Protein AF-A0A9D4A966-F1 (afdb_monomer_lite)

InterPro domains:
  IPR001697 Pyruvate kinase [PTHR11817] (21-69)
  IPR015793 Pyruvate kinase, barrel [PF00224] (30-69)
  IPR015813 Pyruvate/Phosphoenolpyruvate kinase-like domain superfamily [SSF51621] (6-69)
  IPR040442 Pyruvate kinase-like domain superfamily [G3DSA:3.20.20.60] (29-69)

Sequence (69 aa):
MHSTHLLLEEPIRMASILEPSKASFFPAMTKIVGTLGPKSRSVEVISGCLNAGMSVARFDFSWHDLEYH

pLDDT: mean 83.65, std 16.54, range [40.22, 98.25]

Radius of gyration: 17.82 Å; chains: 1; bounding box: 39×33×46 Å

Organism: NCBI:txid47602

Foldseek 3Di:
DDPPPPPPDDPDDPCVVPPDDDPVPDLPPDAAEAEDDPVCPDPVSVVVVVVVRHDHYDYDPVDDDPVSD

Structure (mmCIF, N/CA/C/O backbone):
data_AF-A0A9D4A966-F1
#
_entry.id   AF-A0A9D4A966-F1
#
loop_
_atom_site.group_PDB
_atom_site.id
_atom_site.type_symbol
_atom_site.label_atom_id
_atom_site.label_alt_id
_atom_site.label_comp_id
_atom_site.label_asym_id
_atom_site.label_entity_id
_atom_site.label_seq_id
_atom_site.pdbx_PDB_ins_code
_atom_site.Cartn_x
_atom_site.Cartn_y
_atom_site.Cartn_z
_atom_site.occupancy
_atom_site.B_iso_or_equiv
_atom_site.auth_seq_id
_atom_site.auth_com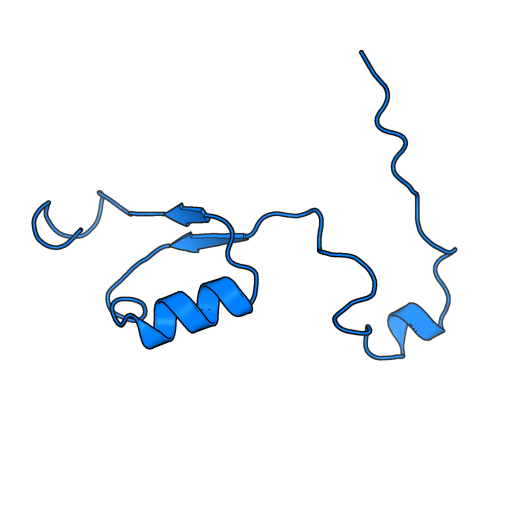p_id
_atom_site.auth_asym_id
_atom_site.auth_atom_id
_atom_site.pdbx_PDB_model_num
ATOM 1 N N . MET A 1 1 ? -22.917 21.194 -1.121 1.00 40.22 1 MET A N 1
ATOM 2 C CA . MET A 1 1 ? -21.768 20.350 -0.730 1.00 40.22 1 MET A CA 1
ATOM 3 C C . MET A 1 1 ? -22.284 19.404 0.335 1.00 40.22 1 MET A C 1
ATOM 5 O O . MET A 1 1 ? -22.790 19.884 1.338 1.00 40.22 1 MET A O 1
ATOM 9 N N . HIS A 1 2 ? -22.335 18.105 0.044 1.00 42.06 2 HIS A N 1
ATOM 10 C CA . HIS A 1 2 ? -22.912 17.116 0.955 1.00 42.06 2 HIS A CA 1
ATOM 11 C C . HIS A 1 2 ? -21.975 16.993 2.159 1.00 42.06 2 HIS A C 1
ATOM 13 O O . HIS A 1 2 ? -20.831 16.576 1.997 1.00 42.06 2 HIS A O 1
ATOM 19 N N . SER A 1 3 ? -22.425 17.433 3.333 1.00 44.47 3 SER A N 1
ATOM 20 C CA . SER A 1 3 ? -21.697 17.240 4.581 1.00 44.47 3 SER A CA 1
ATOM 21 C C . SER A 1 3 ? -21.599 15.740 4.823 1.00 44.47 3 SER A C 1
ATOM 23 O O . SER A 1 3 ? -22.593 15.096 5.152 1.00 44.47 3 SER A O 1
ATOM 25 N N . THR A 1 4 ? -20.420 15.164 4.612 1.00 54.25 4 THR A N 1
ATOM 26 C CA . THR A 1 4 ? -20.101 13.830 5.107 1.00 54.25 4 THR A CA 1
ATOM 27 C C . THR A 1 4 ? -20.267 13.893 6.615 1.00 54.25 4 THR A C 1
ATOM 29 O O . THR A 1 4 ? -19.467 14.509 7.316 1.00 54.25 4 THR A O 1
ATOM 32 N N . HIS A 1 5 ? -21.360 13.312 7.101 1.00 50.88 5 HIS A N 1
ATOM 33 C CA . HIS A 1 5 ? -21.563 13.047 8.511 1.00 50.88 5 HIS A CA 1
ATOM 34 C C . HIS A 1 5 ? -20.426 12.101 8.906 1.00 50.88 5 HIS A C 1
ATOM 36 O O . HIS A 1 5 ? -20.497 10.897 8.662 1.00 50.88 5 HIS A O 1
ATOM 42 N N . LEU A 1 6 ? -19.319 12.658 9.405 1.00 56.62 6 LEU A N 1
ATOM 43 C CA . LEU A 1 6 ? -18.315 11.880 10.107 1.00 56.62 6 LEU A CA 1
ATOM 44 C C . LEU A 1 6 ? -19.102 11.190 11.216 1.00 56.62 6 LEU A C 1
ATOM 46 O O . LEU A 1 6 ? -19.668 11.859 12.082 1.00 56.62 6 LEU A O 1
ATOM 50 N N . LEU A 1 7 ? -19.248 9.870 11.116 1.00 55.41 7 LEU A N 1
ATOM 51 C CA . LEU A 1 7 ? -19.707 9.034 12.214 1.00 55.41 7 LEU A CA 1
ATOM 52 C C . LEU A 1 7 ? -18.637 9.182 13.298 1.00 55.41 7 LEU A C 1
ATOM 54 O O . LEU A 1 7 ? -17.684 8.411 13.347 1.00 55.41 7 LEU A O 1
ATOM 58 N N . LEU A 1 8 ? -18.724 10.270 14.064 1.00 54.69 8 LEU A N 1
ATOM 59 C CA . LEU A 1 8 ? -17.841 10.565 15.175 1.00 54.69 8 LEU A CA 1
ATOM 60 C C . LEU A 1 8 ? -18.177 9.542 16.250 1.00 54.69 8 LEU A C 1
ATOM 62 O O . LEU A 1 8 ? -19.170 9.687 16.955 1.00 54.69 8 LEU A O 1
ATOM 66 N N . GLU A 1 9 ? -17.407 8.457 16.176 1.00 58.44 9 GLU A N 1
ATOM 67 C CA . GLU A 1 9 ? -16.773 7.688 17.242 1.00 58.44 9 GLU A CA 1
ATOM 68 C C . GLU A 1 9 ? -17.610 7.475 18.509 1.00 58.44 9 GLU A C 1
ATOM 70 O O . GLU A 1 9 ? -18.148 8.406 19.105 1.00 58.44 9 GLU A O 1
ATOM 75 N N . GLU A 1 10 ? -17.654 6.230 19.000 1.00 60.47 10 GLU A N 1
ATOM 76 C CA . GLU A 1 10 ? -17.999 6.038 20.409 1.00 60.47 10 GLU A CA 1
ATOM 77 C C . GLU A 1 10 ? -17.177 7.027 21.262 1.00 60.47 10 GLU A C 1
ATOM 79 O O . GLU A 1 10 ? -15.990 7.207 20.975 1.00 60.47 10 GLU A O 1
ATOM 84 N N . PRO A 1 11 ? -17.770 7.673 22.288 1.00 68.69 11 PRO A N 1
ATOM 85 C CA . PRO A 1 11 ? -17.039 8.608 23.139 1.00 68.69 11 PRO A CA 1
ATOM 86 C C . PRO A 1 11 ? -15.731 7.963 23.580 1.00 68.69 11 PRO A C 1
ATOM 88 O O . PRO A 1 11 ? -15.784 6.815 24.017 1.00 68.69 11 PRO A O 1
ATOM 91 N N . ILE A 1 12 ? -14.593 8.660 23.473 1.00 76.50 12 ILE A N 1
ATOM 92 C CA . ILE A 1 12 ? -13.289 8.113 23.876 1.00 76.50 12 ILE A CA 1
ATOM 93 C C . ILE A 1 12 ? -13.427 7.525 25.283 1.00 76.50 12 ILE A C 1
ATOM 95 O O . ILE A 1 12 ? -13.685 8.242 26.252 1.00 76.50 12 ILE A O 1
ATOM 99 N N . ARG A 1 13 ? -13.294 6.202 25.389 1.00 82.62 13 ARG A N 1
ATOM 100 C CA . ARG A 1 13 ? -13.361 5.483 26.664 1.00 82.62 13 ARG A CA 1
ATOM 101 C C . ARG A 1 13 ? -11.945 5.113 27.063 1.00 82.62 13 ARG A C 1
ATOM 103 O O . ARG A 1 13 ? -11.123 4.812 26.208 1.00 82.62 13 ARG A O 1
ATOM 110 N N . MET A 1 14 ? -11.666 5.028 28.361 1.00 85.38 14 MET A N 1
ATOM 111 C CA . MET A 1 14 ? -10.363 4.531 28.832 1.00 85.38 14 MET A CA 1
ATOM 112 C C . MET A 1 14 ? -10.000 3.167 28.218 1.00 85.38 14 MET A C 1
ATOM 114 O O . MET A 1 14 ? -8.839 2.929 27.898 1.00 85.38 14 MET A O 1
ATOM 118 N N . ALA A 1 15 ? -10.998 2.313 27.967 1.00 85.19 15 ALA A N 1
ATOM 119 C CA . ALA A 1 15 ? -10.815 1.032 27.290 1.00 85.19 15 ALA A CA 1
ATOM 120 C C . ALA A 1 15 ? -10.251 1.167 25.861 1.00 85.19 15 ALA A C 1
ATOM 122 O O . ALA A 1 15 ? -9.392 0.381 25.493 1.00 85.19 15 ALA A O 1
ATOM 123 N N . SER A 1 16 ? -10.626 2.186 25.073 1.00 80.75 16 SER A N 1
ATOM 124 C CA . SER A 1 16 ? -10.087 2.355 23.709 1.00 80.75 16 SER A CA 1
ATOM 125 C C . SER A 1 16 ? -8.613 2.778 23.681 1.00 80.75 16 SER A C 1
ATOM 127 O O . SER A 1 16 ? -7.998 2.761 22.619 1.00 80.75 16 SER A O 1
ATOM 129 N N . ILE A 1 17 ? -8.062 3.196 24.826 1.00 85.94 17 ILE A N 1
ATOM 130 C CA . ILE A 1 17 ? -6.651 3.572 24.994 1.00 85.94 17 ILE A CA 1
ATOM 131 C C . ILE A 1 17 ? -5.853 2.402 25.575 1.00 85.94 17 ILE A C 1
ATOM 133 O O . ILE A 1 17 ? -4.727 2.146 25.155 1.00 85.94 17 ILE A O 1
ATOM 137 N N . LEU A 1 18 ? -6.421 1.724 26.575 1.00 91.62 18 LEU A N 1
ATOM 138 C CA . LEU A 1 18 ? -5.731 0.690 27.345 1.00 91.62 18 LEU A CA 1
ATOM 139 C C . LEU A 1 18 ? -5.845 -0.704 26.720 1.00 91.62 18 LEU A C 1
ATOM 141 O O . LEU A 1 18 ? -4.983 -1.547 26.963 1.00 91.62 18 LEU A O 1
ATOM 145 N N . GLU A 1 19 ? -6.894 -0.962 25.938 1.00 88.25 19 GLU A N 1
ATOM 146 C CA . GLU A 1 19 ? -7.151 -2.268 25.337 1.00 88.25 19 GLU A CA 1
ATOM 147 C C . GLU A 1 19 ? -6.766 -2.282 23.849 1.00 88.25 19 GLU A C 1
ATOM 149 O O . GLU A 1 19 ? -6.978 -1.296 23.136 1.00 88.25 19 GLU A O 1
ATOM 154 N N . PRO A 1 20 ? -6.220 -3.401 23.334 1.00 87.12 20 PRO A N 1
ATOM 155 C CA . PRO A 1 20 ? -5.939 -3.540 21.913 1.00 87.12 20 PRO A CA 1
ATOM 156 C C . PRO A 1 20 ? -7.199 -3.365 21.060 1.00 87.12 20 PRO A C 1
ATOM 158 O O . PRO A 1 20 ? -8.238 -3.978 21.315 1.00 87.12 20 PRO A O 1
ATOM 161 N N . SER A 1 21 ? -7.083 -2.582 19.988 1.00 80.19 21 SER A N 1
ATOM 162 C CA . SER A 1 21 ? -8.159 -2.446 19.009 1.00 80.19 21 SER A CA 1
ATOM 163 C C . SER A 1 21 ? -8.431 -3.782 18.312 1.00 80.19 21 SER A C 1
ATOM 165 O O . SER A 1 21 ? -7.510 -4.488 17.890 1.00 80.19 21 SER A O 1
ATOM 167 N N . LYS A 1 22 ? -9.712 -4.131 18.157 1.00 76.06 22 LYS A N 1
ATOM 168 C CA . LYS A 1 22 ? -10.115 -5.282 17.344 1.00 76.06 22 LYS A CA 1
ATOM 169 C C . LYS A 1 22 ? -9.822 -4.964 15.880 1.00 76.06 22 LYS A C 1
ATOM 171 O O . LYS A 1 22 ? -10.274 -3.943 15.369 1.00 76.06 22 LYS A O 1
ATOM 176 N N . ALA A 1 23 ? -9.146 -5.880 15.187 1.00 67.88 23 ALA A N 1
ATOM 177 C CA . ALA A 1 23 ? -8.709 -5.711 13.797 1.00 67.88 23 ALA A CA 1
ATOM 178 C C . ALA A 1 23 ? -9.834 -5.366 12.791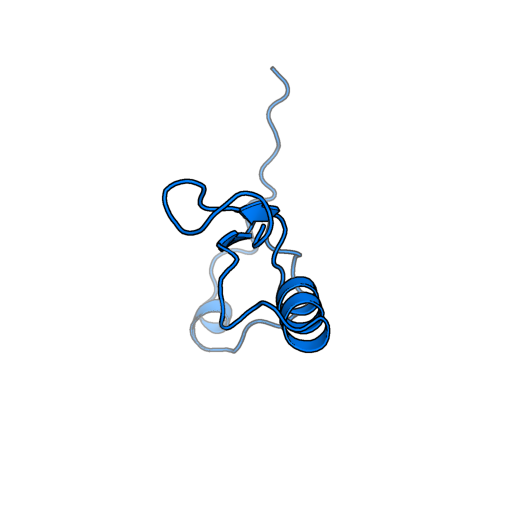 1.00 67.88 23 ALA A C 1
ATOM 180 O O . ALA A 1 23 ? -9.549 -4.927 11.683 1.00 67.88 23 ALA A O 1
ATOM 181 N N . SER A 1 24 ? -11.103 -5.560 13.160 1.00 61.62 24 SER A N 1
ATOM 182 C CA . SER A 1 24 ? -12.271 -5.371 12.298 1.00 61.62 24 SER A CA 1
ATOM 183 C C . SER A 1 24 ? -13.157 -4.173 12.652 1.00 61.62 24 SER A C 1
ATOM 185 O O . SER A 1 24 ? -14.189 -4.010 12.005 1.00 61.62 24 SER A O 1
ATOM 187 N N . PHE A 1 25 ? -12.830 -3.373 13.678 1.00 54.94 25 PHE A N 1
ATOM 188 C CA . PHE A 1 25 ? -13.836 -2.473 14.263 1.00 54.94 25 PHE A CA 1
ATOM 189 C C . PHE A 1 25 ? -14.318 -1.397 13.283 1.00 54.94 25 PHE A C 1
ATOM 191 O O . PHE A 1 25 ? -15.519 -1.185 13.190 1.00 54.94 25 PHE A O 1
ATOM 198 N N . PHE A 1 26 ? -13.430 -0.834 12.463 1.00 58.06 26 PHE A N 1
ATOM 199 C CA . PHE A 1 26 ? -13.783 -0.086 11.257 1.00 58.06 26 PHE A CA 1
ATOM 200 C C . PHE A 1 26 ? -12.616 -0.196 10.269 1.00 58.06 26 PHE A C 1
ATOM 202 O O . PHE A 1 26 ? -11.470 -0.031 10.698 1.00 58.06 26 PHE A O 1
ATOM 209 N N . PRO A 1 27 ? -12.841 -0.466 8.967 1.00 67.75 27 PRO A N 1
ATOM 210 C CA . PRO A 1 27 ? -11.774 -0.309 7.990 1.00 67.75 27 PRO A CA 1
ATOM 211 C C . PRO A 1 27 ? -11.266 1.128 8.095 1.00 67.75 27 PRO A C 1
ATOM 213 O O . PRO A 1 27 ? -12.056 2.072 8.014 1.00 67.75 27 PRO A O 1
ATOM 216 N N . ALA A 1 28 ? -9.962 1.288 8.331 1.00 77.00 28 ALA A N 1
ATOM 217 C CA . ALA A 1 28 ? -9.356 2.605 8.429 1.00 77.00 28 ALA A CA 1
ATOM 218 C C . ALA A 1 28 ? -9.763 3.430 7.200 1.00 77.00 28 ALA A C 1
ATOM 220 O O . ALA A 1 28 ? -9.575 3.009 6.057 1.00 77.00 28 ALA A O 1
ATOM 221 N N . MET A 1 29 ? -10.361 4.600 7.430 1.00 84.31 29 MET A N 1
ATOM 222 C CA . MET A 1 29 ? -10.750 5.483 6.327 1.00 84.31 29 MET A CA 1
ATOM 223 C C . MET A 1 29 ? -9.514 6.080 5.640 1.00 84.31 29 MET A C 1
ATOM 225 O O . MET A 1 29 ? -9.542 6.380 4.445 1.00 84.31 29 MET A O 1
ATOM 229 N N . THR A 1 30 ? -8.415 6.204 6.387 1.00 88.38 30 THR A N 1
ATOM 230 C CA . THR A 1 30 ? -7.111 6.641 5.889 1.00 88.38 30 THR A CA 1
ATOM 231 C C . THR A 1 30 ? -6.519 5.606 4.937 1.00 88.38 30 THR A C 1
ATOM 233 O O . THR A 1 30 ? -6.376 4.434 5.279 1.00 88.38 30 THR A O 1
ATOM 236 N N . LYS A 1 31 ? -6.132 6.050 3.739 1.00 91.94 31 LYS A N 1
ATOM 237 C CA . LYS A 1 31 ? -5.464 5.209 2.739 1.00 91.94 31 LYS A CA 1
ATOM 238 C C . LYS A 1 31 ? -3.962 5.132 2.999 1.00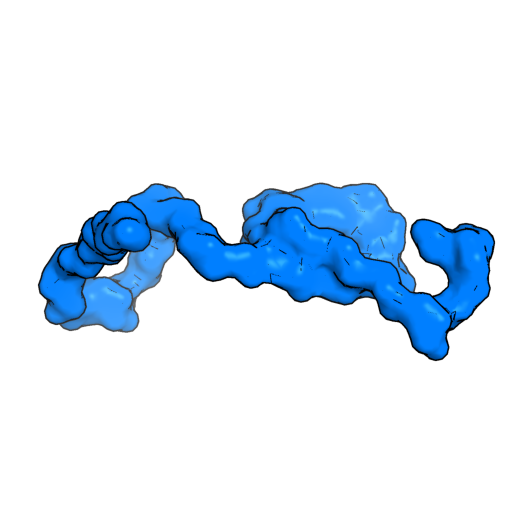 91.94 31 LYS A C 1
ATOM 240 O O . LYS A 1 31 ? -3.351 6.119 3.400 1.00 91.94 31 LYS A O 1
ATOM 245 N N . ILE A 1 32 ? -3.370 3.975 2.711 1.00 94.88 32 ILE A N 1
ATOM 246 C CA . ILE A 1 32 ? -1.928 3.736 2.844 1.00 94.88 32 ILE A CA 1
ATOM 247 C C . ILE A 1 32 ? -1.288 3.707 1.454 1.00 94.88 32 ILE A C 1
ATOM 249 O O . ILE A 1 32 ? -1.693 2.915 0.598 1.00 94.88 32 ILE A O 1
ATOM 253 N N . VAL A 1 33 ? -0.274 4.548 1.246 1.00 97.75 33 VAL A N 1
ATOM 254 C CA . VAL A 1 33 ? 0.564 4.554 0.040 1.00 97.75 33 VAL A CA 1
ATOM 255 C C . VAL A 1 33 ? 1.882 3.847 0.353 1.00 97.75 33 VAL A C 1
ATOM 257 O O . VAL A 1 33 ? 2.650 4.317 1.190 1.00 97.75 33 VAL A O 1
ATOM 260 N N . GLY A 1 34 ? 2.156 2.725 -0.312 1.00 96.44 34 GLY A N 1
ATOM 261 C CA . GLY A 1 34 ? 3.421 2.000 -0.202 1.00 96.44 34 GLY A CA 1
ATOM 262 C C . GLY A 1 34 ? 4.336 2.318 -1.378 1.00 96.44 34 GLY A C 1
ATOM 263 O O . GLY A 1 34 ? 3.962 2.097 -2.527 1.00 96.44 34 GLY A O 1
ATOM 264 N N . THR A 1 35 ? 5.539 2.830 -1.113 1.00 96.94 35 THR A N 1
ATOM 265 C CA . THR A 1 35 ? 6.555 2.976 -2.169 1.00 96.94 35 THR A CA 1
ATOM 266 C C . THR A 1 35 ? 7.178 1.614 -2.454 1.00 96.94 35 THR A C 1
ATOM 268 O O . THR A 1 35 ? 7.691 0.969 -1.537 1.00 96.94 35 THR A O 1
ATOM 271 N N . LEU A 1 36 ? 7.122 1.174 -3.710 1.00 96.12 36 LEU A N 1
ATOM 272 C CA . LEU A 1 36 ? 7.706 -0.094 -4.132 1.00 96.12 36 LEU A CA 1
ATOM 273 C C . LEU A 1 36 ? 9.207 0.050 -4.389 1.00 96.12 36 LEU A C 1
ATOM 275 O O . LEU A 1 36 ? 9.691 1.087 -4.836 1.00 96.12 36 LEU A O 1
ATOM 279 N N . GLY A 1 37 ? 9.949 -1.006 -4.077 1.00 94.88 37 GLY A N 1
ATOM 280 C CA . GLY A 1 37 ? 11.397 -1.044 -4.214 1.00 94.88 37 GLY A CA 1
ATOM 281 C C . GLY A 1 37 ? 11.934 -2.469 -4.080 1.00 94.88 37 GLY A C 1
ATOM 282 O O . GLY A 1 37 ? 11.153 -3.419 -4.024 1.00 94.88 37 GLY A O 1
ATOM 283 N N . PRO A 1 38 ? 13.261 -2.652 -3.978 1.00 94.88 38 PRO A N 1
ATOM 284 C CA . PRO A 1 38 ? 13.871 -3.983 -4.046 1.00 94.88 38 PRO A CA 1
ATOM 285 C C . PRO A 1 38 ? 13.366 -4.963 -2.977 1.00 94.88 38 PRO A C 1
ATOM 287 O O . PRO A 1 38 ? 13.268 -6.161 -3.225 1.00 94.88 38 PRO A O 1
ATOM 290 N N . LYS A 1 39 ? 12.996 -4.455 -1.793 1.00 94.56 39 LYS A N 1
ATOM 291 C CA . LYS A 1 39 ? 12.477 -5.265 -0.676 1.00 94.56 39 LYS A CA 1
ATOM 292 C C . LYS A 1 39 ? 11.022 -5.708 -0.850 1.00 94.56 39 LYS A C 1
ATOM 294 O O . LYS A 1 39 ? 10.603 -6.638 -0.174 1.00 94.56 39 LYS A O 1
ATOM 299 N N . SER A 1 40 ? 10.263 -5.052 -1.722 1.00 94.12 40 SER A N 1
ATOM 300 C CA . SER A 1 40 ? 8.852 -5.340 -1.996 1.00 94.12 40 SER A CA 1
ATOM 301 C C . SER A 1 40 ? 8.629 -5.842 -3.421 1.00 94.12 40 SER A C 1
ATOM 303 O O . SER A 1 40 ? 7.530 -5.727 -3.946 1.00 94.12 40 SER A O 1
ATOM 305 N N . ARG A 1 41 ? 9.665 -6.407 -4.054 1.00 93.75 41 ARG A N 1
ATOM 306 C CA . ARG A 1 41 ? 9.602 -6.901 -5.437 1.00 93.75 41 ARG A CA 1
ATOM 307 C C . ARG A 1 41 ? 8.895 -8.251 -5.569 1.00 93.75 41 ARG A C 1
ATOM 309 O O . ARG A 1 41 ? 8.337 -8.548 -6.620 1.00 93.75 41 ARG A O 1
ATOM 316 N N . SER A 1 42 ? 8.956 -9.084 -4.532 1.00 97.56 42 SER A N 1
ATOM 317 C CA . SER A 1 42 ? 8.340 -10.410 -4.571 1.00 97.56 42 SER A CA 1
ATOM 318 C C . SER A 1 42 ? 6.817 -10.302 -4.456 1.00 97.56 42 SER A C 1
ATOM 320 O O . SER A 1 42 ? 6.288 -9.443 -3.742 1.00 97.56 42 SER A O 1
ATOM 322 N N . VAL A 1 43 ? 6.109 -11.198 -5.147 1.00 97.62 43 VAL A N 1
ATOM 323 C CA . VAL A 1 43 ? 4.638 -11.244 -5.144 1.00 97.62 43 VAL A CA 1
ATOM 324 C C . VAL A 1 43 ? 4.110 -11.486 -3.732 1.00 97.62 43 VAL A C 1
ATOM 326 O O . VAL A 1 43 ? 3.121 -10.880 -3.322 1.00 97.62 43 VAL A O 1
ATOM 329 N N . GLU A 1 44 ? 4.801 -12.323 -2.961 1.00 98.25 44 GLU A N 1
ATOM 330 C CA . GLU A 1 44 ? 4.459 -12.653 -1.580 1.00 98.25 44 GLU A CA 1
ATOM 331 C C . GLU A 1 44 ? 4.504 -11.408 -0.692 1.00 98.25 44 GLU A C 1
ATOM 333 O O . GLU A 1 44 ? 3.585 -11.177 0.095 1.00 98.25 44 GLU A O 1
ATOM 338 N N . VAL A 1 45 ? 5.533 -10.566 -0.850 1.00 97.94 45 VAL A N 1
ATOM 339 C CA . VAL A 1 45 ? 5.654 -9.324 -0.076 1.00 97.94 45 VAL A CA 1
ATOM 340 C C . VAL A 1 45 ? 4.560 -8.333 -0.465 1.00 97.94 45 VAL A C 1
ATOM 342 O O . VAL A 1 45 ? 3.916 -7.771 0.419 1.00 97.94 45 VAL A O 1
ATOM 345 N N . ILE A 1 46 ? 4.291 -8.149 -1.762 1.00 97.06 46 ILE A N 1
ATOM 346 C CA . ILE A 1 46 ? 3.223 -7.246 -2.224 1.00 97.06 46 ILE A CA 1
ATOM 347 C C . ILE A 1 46 ? 1.860 -7.715 -1.706 1.00 97.06 46 ILE A C 1
ATOM 349 O O . ILE A 1 46 ? 1.091 -6.905 -1.189 1.00 97.06 46 ILE A O 1
ATOM 353 N N . SER A 1 47 ? 1.572 -9.017 -1.782 1.00 97.62 47 SER A N 1
ATOM 354 C CA . SER A 1 47 ? 0.338 -9.602 -1.248 1.00 97.62 47 SER A CA 1
ATOM 355 C C . SER A 1 47 ? 0.211 -9.374 0.261 1.00 97.62 47 SER A C 1
ATOM 357 O O . SER A 1 47 ? -0.841 -8.944 0.736 1.00 97.62 47 SER A O 1
A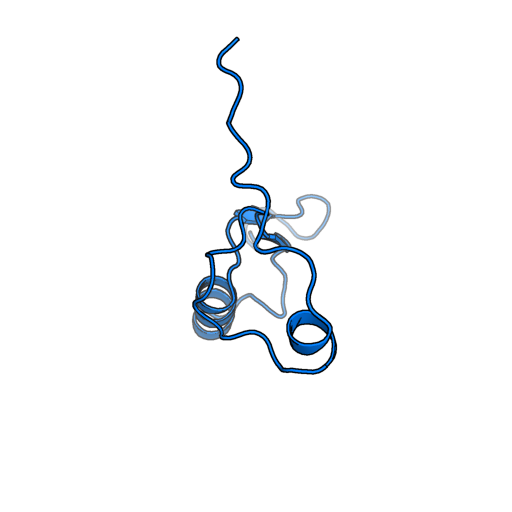TOM 359 N N . GLY A 1 48 ? 1.302 -9.560 1.012 1.00 96.75 48 GLY A N 1
ATOM 360 C CA . GLY A 1 48 ? 1.366 -9.226 2.434 1.00 96.75 48 GLY A CA 1
ATOM 361 C C . GLY A 1 48 ? 1.049 -7.753 2.710 1.00 96.75 48 GLY A C 1
ATOM 362 O O . GLY A 1 48 ? 0.250 -7.455 3.595 1.00 96.75 48 GLY A O 1
ATOM 363 N N . CYS A 1 49 ? 1.603 -6.829 1.919 1.00 95.88 49 CYS A N 1
ATOM 364 C CA . CYS A 1 49 ? 1.320 -5.398 2.039 1.00 95.88 49 CYS A CA 1
ATOM 365 C C . CYS A 1 49 ? -0.149 -5.055 1.746 1.00 95.88 49 CYS A C 1
ATOM 367 O O . CYS A 1 49 ? -0.729 -4.237 2.459 1.00 95.88 49 CYS A O 1
ATOM 369 N N . LEU A 1 50 ? -0.763 -5.676 0.734 1.00 94.69 50 LEU A N 1
ATOM 370 C CA . LEU A 1 50 ? -2.185 -5.488 0.418 1.00 94.69 50 LEU A CA 1
ATOM 371 C C . LEU A 1 50 ? -3.077 -5.973 1.568 1.00 94.69 50 LEU A C 1
ATOM 373 O O . LEU A 1 50 ? -3.964 -5.244 2.006 1.00 94.69 50 LEU A O 1
ATOM 377 N N . ASN A 1 51 ? -2.787 -7.154 2.121 1.00 93.56 51 ASN A N 1
ATOM 378 C CA . ASN A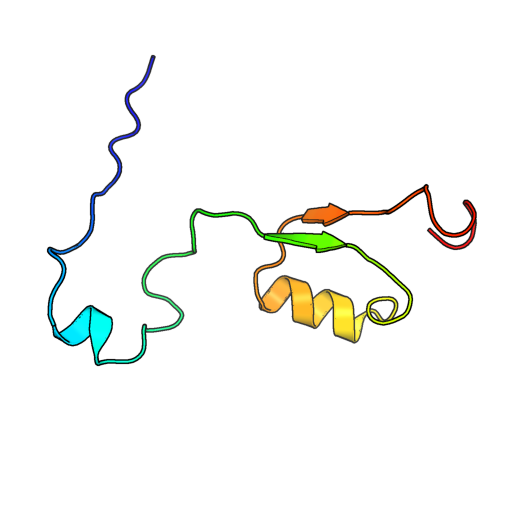 1 51 ? -3.507 -7.698 3.278 1.00 93.56 51 ASN A CA 1
ATOM 379 C C . ASN A 1 51 ? -3.311 -6.850 4.545 1.00 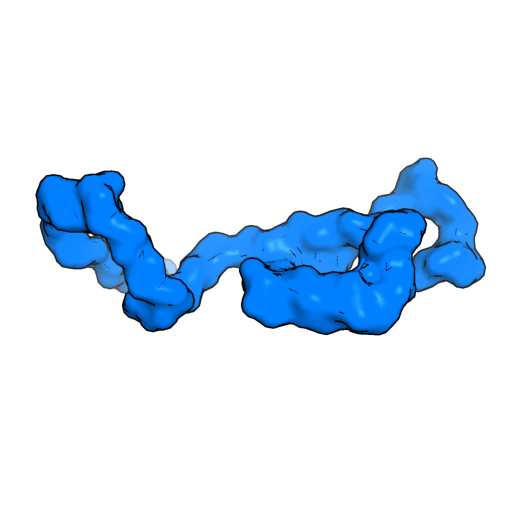93.56 51 ASN A C 1
ATOM 381 O O . ASN A 1 51 ? -4.210 -6.768 5.378 1.00 93.56 51 ASN A O 1
ATOM 385 N N . ALA A 1 52 ? -2.160 -6.186 4.678 1.00 92.12 52 ALA A N 1
ATOM 386 C CA . ALA A 1 52 ? -1.877 -5.241 5.756 1.00 92.12 52 ALA A CA 1
ATOM 387 C C . ALA A 1 52 ? -2.534 -3.856 5.563 1.00 92.12 52 ALA A C 1
ATOM 389 O O . ALA A 1 52 ? -2.420 -3.006 6.444 1.00 92.12 52 ALA A O 1
ATOM 390 N N . GLY A 1 53 ? -3.221 -3.611 4.438 1.00 92.00 53 GLY A N 1
ATOM 391 C CA . GLY A 1 53 ? -3.995 -2.388 4.192 1.00 92.00 53 GLY A CA 1
ATOM 392 C C . GLY A 1 53 ? -3.390 -1.403 3.185 1.00 92.00 53 GLY A C 1
ATOM 393 O O . GLY A 1 53 ? -3.930 -0.304 3.012 1.00 92.00 53 GLY A O 1
ATOM 394 N N . MET A 1 54 ? -2.298 -1.755 2.494 1.00 95.50 54 MET A N 1
ATOM 395 C CA . MET A 1 54 ? -1.770 -0.934 1.399 1.00 95.50 54 MET A CA 1
ATOM 396 C C . MET A 1 54 ? -2.847 -0.738 0.327 1.00 95.50 54 MET A C 1
ATOM 398 O O . MET A 1 54 ? -3.389 -1.696 -0.212 1.00 95.50 54 MET A O 1
ATOM 402 N N . SER A 1 55 ? -3.160 0.520 0.021 1.00 95.38 55 SER A N 1
ATOM 403 C CA . SER A 1 55 ? -4.226 0.887 -0.920 1.00 95.38 55 SER A CA 1
ATOM 404 C C . SER A 1 55 ? -3.690 1.429 -2.244 1.00 95.38 55 SER A C 1
ATOM 406 O O . SER A 1 55 ? -4.390 1.389 -3.250 1.00 95.38 55 SER A O 1
ATOM 408 N N . VAL A 1 56 ? -2.469 1.971 -2.245 1.00 97.38 56 VAL A N 1
ATOM 409 C CA . VAL A 1 56 ? -1.821 2.556 -3.424 1.00 97.38 56 VAL A CA 1
ATOM 410 C C . VAL A 1 56 ? -0.363 2.114 -3.457 1.00 97.38 56 VAL A C 1
ATOM 412 O O . VAL A 1 56 ? 0.333 2.213 -2.447 1.00 97.38 56 VAL A O 1
ATOM 415 N N . ALA A 1 57 ? 0.103 1.674 -4.622 1.00 97.12 57 ALA A N 1
ATOM 416 C CA . ALA A 1 57 ? 1.516 1.450 -4.894 1.00 97.12 57 ALA A CA 1
ATOM 417 C C . ALA A 1 57 ? 2.114 2.696 -5.561 1.00 97.12 57 ALA A C 1
ATOM 419 O O . ALA A 1 57 ? 1.596 3.182 -6.566 1.00 97.12 57 ALA A O 1
ATOM 420 N N . ARG A 1 58 ? 3.202 3.220 -4.999 1.00 97.38 58 ARG A N 1
ATOM 421 C CA . ARG A 1 58 ? 3.975 4.331 -5.563 1.00 97.38 58 ARG A CA 1
ATOM 422 C C . ARG A 1 58 ? 5.249 3.785 -6.200 1.00 97.38 58 ARG A C 1
ATOM 424 O O . ARG A 1 58 ? 6.062 3.178 -5.506 1.00 97.38 58 ARG A O 1
ATOM 431 N N . PHE A 1 59 ? 5.442 4.081 -7.480 1.00 96.12 59 PHE A N 1
ATOM 432 C CA . PHE A 1 59 ? 6.699 3.866 -8.196 1.00 96.12 59 PHE A CA 1
ATOM 433 C C . PHE A 1 59 ? 7.519 5.153 -8.153 1.00 96.12 59 PHE A C 1
ATOM 435 O O . PHE A 1 59 ? 7.023 6.227 -8.502 1.00 96.12 59 PHE A O 1
ATOM 442 N N . ASP A 1 60 ? 8.751 5.063 -7.660 1.00 95.12 60 ASP A N 1
ATOM 443 C CA . ASP A 1 60 ? 9.650 6.208 -7.566 1.00 95.12 60 ASP A CA 1
ATOM 444 C C . ASP A 1 60 ? 10.561 6.273 -8.794 1.00 95.12 60 ASP A C 1
ATOM 446 O O . ASP A 1 60 ? 11.608 5.638 -8.830 1.00 95.12 60 ASP A O 1
ATOM 450 N N . PHE A 1 61 ? 10.160 7.056 -9.796 1.00 95.62 61 PHE A N 1
ATOM 451 C CA . PHE A 1 61 ? 10.914 7.232 -11.044 1.00 95.62 61 PHE A CA 1
ATOM 452 C C . PHE A 1 61 ? 12.214 8.039 -10.880 1.00 95.62 61 PHE A C 1
ATOM 454 O O . PHE A 1 61 ? 12.973 8.159 -11.836 1.00 95.62 61 PHE A O 1
ATOM 461 N N . SER A 1 62 ? 12.501 8.588 -9.691 1.00 95.44 62 SER A N 1
ATOM 462 C CA . SER A 1 62 ? 13.841 9.120 -9.391 1.00 95.44 62 SER A CA 1
ATOM 463 C C . SER A 1 62 ? 14.872 8.010 -9.143 1.00 95.44 62 SER A C 1
ATOM 465 O O . SER A 1 62 ? 16.068 8.281 -9.030 1.00 95.44 62 SER A O 1
ATOM 467 N N . TRP A 1 63 ? 14.409 6.760 -9.058 1.00 88.69 63 TRP A N 1
ATOM 468 C CA . TRP A 1 63 ? 15.194 5.574 -8.764 1.00 88.69 63 TRP A CA 1
ATOM 469 C C . TRP A 1 63 ? 14.972 4.502 -9.837 1.00 88.69 63 TRP A C 1
ATOM 471 O O . TRP A 1 63 ? 13.835 4.243 -10.212 1.00 88.69 63 TRP A O 1
ATOM 481 N N . HIS A 1 64 ? 16.046 3.832 -10.266 1.00 89.75 64 HIS A N 1
ATOM 482 C CA . HIS A 1 64 ? 16.051 2.803 -11.323 1.00 89.75 64 HIS A CA 1
ATOM 483 C C . HIS A 1 64 ? 15.539 3.269 -12.705 1.00 89.75 64 HIS A C 1
ATOM 485 O O . HIS A 1 64 ? 15.249 4.443 -12.924 1.00 89.75 64 HIS A O 1
ATOM 491 N N . ASP A 1 65 ? 15.526 2.342 -13.662 1.00 93.50 65 ASP A N 1
ATOM 492 C CA . ASP A 1 65 ? 15.107 2.541 -15.050 1.00 93.50 65 ASP A CA 1
ATOM 493 C C . ASP A 1 65 ? 13.682 2.018 -15.310 1.00 93.50 65 ASP A C 1
ATOM 495 O O . ASP A 1 65 ? 13.009 1.502 -14.419 1.00 93.50 65 ASP A O 1
ATOM 499 N N . LEU A 1 66 ? 13.214 2.171 -16.551 1.00 93.56 66 LEU A N 1
ATOM 500 C CA . LEU A 1 66 ? 11.884 1.736 -16.987 1.00 93.56 66 LEU A CA 1
ATOM 501 C C . LEU A 1 66 ? 11.703 0.213 -17.036 1.00 93.56 66 LEU A C 1
ATOM 503 O O . LEU A 1 66 ? 10.567 -0.232 -17.073 1.00 93.56 66 LEU A O 1
ATOM 507 N N . GLU A 1 67 ? 12.780 -0.573 -17.107 1.00 94.19 67 GLU A N 1
ATOM 508 C CA . GLU A 1 67 ? 12.690 -2.040 -17.152 1.00 94.19 67 GLU A CA 1
ATOM 509 C C . GLU A 1 67 ? 12.537 -2.623 -15.744 1.00 94.19 67 GLU A C 1
ATOM 511 O O . GLU A 1 67 ? 11.911 -3.663 -15.541 1.00 94.19 67 GLU A O 1
ATOM 516 N N . TYR A 1 68 ? 13.114 -1.943 -14.755 1.00 92.69 68 TYR A N 1
ATOM 517 C CA . TYR A 1 68 ? 12.972 -2.298 -13.356 1.00 92.69 68 TYR A CA 1
ATOM 518 C C . TYR A 1 68 ? 11.540 -2.109 -12.826 1.00 92.69 68 TYR A C 1
ATOM 520 O O . TYR A 1 68 ? 11.102 -2.929 -12.010 1.00 92.69 68 TYR A O 1
ATOM 528 N N . HIS A 1 69 ? 10.866 -1.019 -13.223 1.00 91.56 69 HIS A N 1
ATOM 529 C CA . HIS A 1 69 ? 9.511 -0.654 -12.770 1.00 91.56 69 HIS A CA 1
ATOM 530 C C . HIS A 1 69 ? 8.422 -1.447 -13.489 1.00 91.56 69 HIS A C 1
ATOM 532 O O . HIS A 1 69 ? 7.499 -1.901 -12.775 1.00 91.56 69 HIS A O 1
#

Secondary structure (DSSP, 8-state):
---------S---HHHHHSPPPTTSS--SS-EEEEP-GGG-SHHHHHHHHHTTEEEEEP-TTSS-TTT-